Protein AF-S4Y739-F1 (afdb_monomer)

Solvent-accessible surface area (backbone atoms only — not comparable to full-atom values): 6371 Å² total; per-residue (Å²): 127,60,62,47,70,41,66,70,71,36,74,47,80,35,30,79,94,40,79,49,43,79,37,68,20,38,37,40,39,26,70,62,10,39,41,34,38,30,40,54,65,73,35,86,62,35,26,38,31,27,58,23,38,37,36,44,24,14,33,38,38,36,37,54,30,101,81,39,63,67,43,46,77,73,40,40,34,23,51,32,38,66,74,50,56,81,40,78,53,58,77,40,82,46,75,67,55,56,56,42,89,69,48,38,80,43,58,87,40,40,88,77,63,19,26,38,33,30,34,74,47,132

Organism: NCBI:txid1254432

Secondary structure (DSSP, 8-state):
---EEE-SS-EEEESSSSS-EEESS-EEE-TT-EEEEEE-S-BSS-SEEESS-EEE-SEEEEEE-TTPPPB-TT-EEE-EEESS-EEE--SEEEE---B-TTEEEE-TTTTTTSEEEEEE--

Mean predicted aligned error: 5.83 Å

Foldseek 3Di:
DDEAEQPDAEEAEFCAPDQADEALEEYAHDQQYEYEYEDQFFDPDARYEYAYEYEDHEEYHYHYHPNRDADEAFGK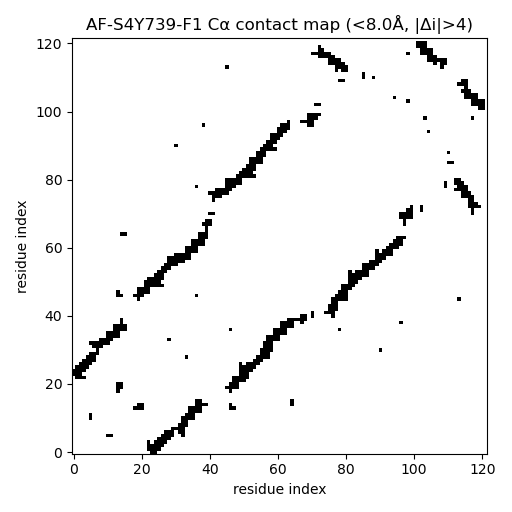HQHYHYPYYYHDDYPYYHHPGHHDPQWDWDCVCCRPGNMIGIHGDD

Structure (mmCIF, N/CA/C/O backbone):
data_AF-S4Y739-F1
#
_entry.id   AF-S4Y739-F1
#
loop_
_atom_site.group_PDB
_atom_site.id
_atom_site.type_symbol
_atom_site.label_atom_id
_atom_site.label_alt_id
_atom_site.label_comp_id
_atom_site.label_asym_id
_atom_site.label_entity_id
_atom_site.label_seq_id
_atom_site.pdbx_PDB_ins_code
_atom_site.Cartn_x
_atom_site.Cartn_y
_atom_site.Cartn_z
_atom_site.occupancy
_atom_site.B_iso_or_equiv
_atom_site.auth_seq_id
_atom_site.auth_comp_id
_atom_site.auth_asym_id
_atom_site.auth_atom_id
_atom_site.pdbx_PDB_model_num
ATOM 1 N N . MET A 1 1 ? 17.103 10.304 -15.844 1.00 45.75 1 MET A N 1
ATOM 2 C CA . MET A 1 1 ? 15.933 9.568 -15.336 1.00 45.75 1 MET A CA 1
ATOM 3 C C . MET A 1 1 ? 16.045 8.169 -15.886 1.00 45.75 1 MET A C 1
ATOM 5 O O . MET A 1 1 ? 16.420 8.043 -17.046 1.00 45.75 1 MET A O 1
ATOM 9 N N . GLY A 1 2 ? 15.926 7.165 -15.029 1.00 58.81 2 GLY A N 1
ATOM 10 C CA . GLY A 1 2 ? 16.204 5.780 -15.380 1.00 58.81 2 GLY A CA 1
ATOM 11 C C . GLY A 1 2 ? 15.240 4.870 -14.645 1.00 58.81 2 GLY A C 1
ATOM 12 O O . GLY A 1 2 ? 14.909 5.141 -13.492 1.00 58.81 2 GLY A O 1
ATOM 13 N N . ASP A 1 3 ? 14.796 3.843 -15.352 1.00 72.19 3 ASP A N 1
ATOM 14 C CA . ASP A 1 3 ? 13.860 2.834 -14.876 1.00 72.19 3 ASP A CA 1
ATOM 15 C C . ASP A 1 3 ? 14.427 2.113 -13.643 1.00 72.19 3 ASP A C 1
ATOM 17 O O . ASP A 1 3 ? 15.630 1.821 -13.576 1.00 72.19 3 ASP A O 1
ATOM 21 N N . LEU A 1 4 ? 13.562 1.786 -12.680 1.00 75.06 4 LEU A N 1
ATOM 22 C CA . LEU A 1 4 ? 13.921 0.920 -11.561 1.00 75.06 4 LEU A CA 1
ATOM 23 C C . LEU A 1 4 ? 13.593 -0.524 -11.937 1.00 75.06 4 LEU A C 1
ATOM 25 O O . LEU A 1 4 ? 12.436 -0.926 -12.049 1.00 75.06 4 LEU A O 1
ATOM 29 N N . VAL A 1 5 ? 14.635 -1.332 -12.110 1.00 73.25 5 VAL A N 1
ATOM 30 C CA . VAL A 1 5 ? 14.496 -2.765 -12.375 1.00 73.25 5 VAL A CA 1
ATOM 31 C C . VAL A 1 5 ? 15.020 -3.535 -11.169 1.00 73.25 5 VAL A C 1
ATOM 33 O O . VAL A 1 5 ? 16.229 -3.694 -11.007 1.00 73.25 5 VAL A O 1
ATOM 36 N N . ASN A 1 6 ? 14.110 -4.038 -10.332 1.00 69.88 6 ASN A N 1
ATOM 37 C CA . ASN A 1 6 ? 14.450 -4.971 -9.259 1.00 69.88 6 ASN A CA 1
ATOM 38 C C . ASN A 1 6 ? 14.379 -6.410 -9.801 1.00 69.88 6 ASN A C 1
ATOM 40 O O . ASN A 1 6 ? 13.389 -7.129 -9.620 1.00 69.88 6 ASN A O 1
ATOM 44 N N . ALA A 1 7 ? 15.412 -6.808 -10.551 1.00 48.97 7 ALA A N 1
ATOM 45 C CA . ALA A 1 7 ? 15.506 -8.125 -11.175 1.00 48.97 7 ALA A CA 1
ATOM 46 C C . ALA A 1 7 ? 16.500 -9.043 -10.438 1.00 48.97 7 ALA A C 1
ATOM 48 O O . ALA A 1 7 ? 17.678 -8.728 -10.324 1.00 48.97 7 ALA A O 1
ATOM 49 N N . GLN A 1 8 ? 15.999 -10.223 -10.045 1.00 45.75 8 GLN A N 1
ATOM 50 C CA . GLN A 1 8 ? 16.709 -11.393 -9.494 1.00 45.75 8 GLN A CA 1
ATOM 51 C C . GLN A 1 8 ? 17.276 -11.238 -8.069 1.00 45.75 8 GLN A C 1
ATOM 53 O O . GLN A 1 8 ? 18.400 -10.791 -7.877 1.00 45.75 8 GLN A O 1
ATOM 58 N N . ALA A 1 9 ? 16.504 -11.709 -7.076 1.00 51.16 9 ALA A N 1
ATOM 59 C CA . ALA A 1 9 ? 16.877 -11.818 -5.656 1.00 51.16 9 ALA A CA 1
ATOM 60 C C . ALA A 1 9 ? 17.274 -10.501 -4.955 1.00 51.16 9 ALA A C 1
ATOM 62 O O . ALA A 1 9 ? 17.834 -10.534 -3.862 1.00 51.16 9 ALA A O 1
ATOM 63 N N . GLY A 1 10 ? 16.981 -9.352 -5.569 1.00 57.97 10 GLY A N 1
ATOM 64 C CA . GLY A 1 10 ? 17.129 -8.044 -4.942 1.00 57.97 10 GLY A CA 1
ATOM 65 C C . GLY A 1 10 ? 15.995 -7.753 -3.958 1.00 57.97 10 GLY A C 1
ATOM 66 O O . GLY A 1 10 ? 14.825 -8.047 -4.227 1.00 57.97 10 GLY A O 1
ATOM 67 N N . GLU A 1 11 ? 16.357 -7.160 -2.823 1.00 69.69 11 GLU A N 1
ATOM 68 C CA . GLU A 1 11 ? 15.434 -6.536 -1.877 1.00 69.69 11 GLU A CA 1
ATOM 69 C C . GLU A 1 11 ? 15.421 -5.028 -2.159 1.00 69.69 11 GLU A C 1
ATOM 71 O O . GLU A 1 11 ? 16.473 -4.383 -2.146 1.00 69.69 11 GLU A O 1
ATOM 76 N N . LEU A 1 12 ? 14.244 -4.472 -2.458 1.00 77.12 12 LEU A N 1
ATOM 77 C CA . LEU A 1 12 ? 14.045 -3.024 -2.487 1.00 77.12 12 LEU A CA 1
ATOM 78 C C . LEU A 1 12 ? 13.473 -2.605 -1.134 1.00 77.12 12 LEU A C 1
ATOM 80 O O . LEU A 1 12 ? 12.329 -2.941 -0.846 1.00 77.12 12 LEU A O 1
ATOM 84 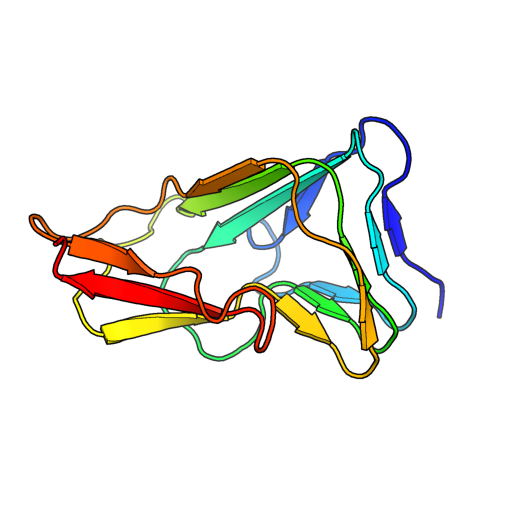N N . SER A 1 13 ? 14.250 -1.873 -0.335 1.00 76.19 13 SER A N 1
ATOM 85 C CA . SER A 1 13 ? 13.824 -1.396 0.986 1.00 76.19 13 SER A CA 1
ATOM 86 C C . SER A 1 13 ? 13.459 0.085 0.940 1.00 76.19 13 SER A C 1
ATOM 88 O O . SER A 1 13 ? 14.269 0.929 0.549 1.00 76.19 13 SER A O 1
ATOM 90 N N . VAL A 1 14 ? 12.230 0.401 1.337 1.00 77.38 14 VAL A N 1
ATOM 91 C CA . VAL A 1 14 ? 11.639 1.747 1.341 1.00 77.38 14 VAL A CA 1
ATOM 92 C C . VAL A 1 14 ? 11.183 2.082 2.761 1.00 77.38 14 VAL A C 1
ATOM 94 O O . VAL A 1 14 ? 10.709 1.201 3.466 1.00 77.38 14 VAL A O 1
ATOM 97 N N . GLY A 1 15 ? 11.305 3.338 3.199 1.00 65.25 15 GLY A N 1
ATOM 98 C CA . GLY A 1 15 ? 10.762 3.786 4.491 1.00 65.25 15 GLY A CA 1
ATOM 99 C C . GLY A 1 15 ? 11.711 3.702 5.696 1.00 65.25 15 GLY A C 1
ATOM 100 O O . GLY A 1 15 ? 11.388 4.251 6.744 1.00 65.25 15 GLY A O 1
ATOM 101 N N . GLU A 1 16 ? 12.888 3.072 5.571 1.00 61.88 16 GLU A N 1
ATOM 102 C CA . GLU A 1 16 ? 13.871 2.978 6.673 1.00 61.88 16 GLU A CA 1
ATOM 103 C C . GLU A 1 16 ? 14.739 4.246 6.810 1.00 61.88 16 GLU A C 1
ATOM 105 O O . GLU A 1 16 ? 14.832 4.827 7.888 1.00 61.88 16 GLU A O 1
ATOM 110 N N . ALA A 1 17 ? 15.373 4.704 5.722 1.00 50.97 17 ALA A N 1
ATOM 111 C CA . ALA A 1 17 ? 16.242 5.894 5.724 1.00 50.97 17 ALA A CA 1
ATOM 112 C C . ALA A 1 17 ? 15.560 7.155 5.164 1.00 50.97 17 ALA A C 1
ATOM 114 O O . ALA A 1 17 ? 15.955 8.277 5.487 1.00 50.97 17 ALA A O 1
ATOM 115 N N . TYR A 1 18 ? 14.540 6.969 4.322 1.00 55.09 18 TYR A N 1
ATOM 116 C CA . TYR A 1 18 ? 13.782 8.036 3.678 1.00 55.09 18 TYR A CA 1
ATOM 117 C C . TYR A 1 18 ? 12.288 7.738 3.797 1.00 55.09 18 TYR A C 1
ATOM 119 O O . TYR A 1 18 ? 11.890 6.602 3.536 1.00 55.09 18 TYR A O 1
ATOM 127 N N . PRO A 1 19 ? 11.458 8.738 4.144 1.00 62.94 19 PRO A N 1
ATOM 128 C CA . PRO A 1 19 ? 10.021 8.546 4.309 1.00 62.94 19 PRO A CA 1
ATOM 129 C C . PRO A 1 19 ? 9.312 8.218 2.991 1.00 62.94 19 PRO A C 1
ATOM 131 O O . PRO A 1 19 ? 8.200 7.719 3.027 1.00 62.94 19 PRO A O 1
ATOM 134 N N . SER A 1 20 ? 9.931 8.479 1.837 1.00 74.62 20 SER A N 1
ATOM 135 C CA . SER A 1 20 ? 9.433 8.040 0.536 1.00 74.62 20 SER A CA 1
ATOM 136 C C . SER A 1 20 ? 10.573 7.854 -0.468 1.00 74.62 20 SER A C 1
ATOM 138 O O . SER A 1 20 ? 11.636 8.473 -0.356 1.00 74.62 20 SER A O 1
ATOM 140 N N . THR A 1 21 ? 10.360 6.977 -1.446 1.00 82.56 21 THR A N 1
ATOM 141 C CA . THR A 1 21 ? 11.254 6.716 -2.579 1.00 82.56 21 THR A CA 1
ATOM 142 C C . THR A 1 21 ? 10.516 7.043 -3.870 1.00 82.56 21 THR A C 1
ATOM 144 O O . THR A 1 21 ? 9.456 6.486 -4.126 1.00 82.56 21 THR A O 1
ATOM 147 N N . GLY A 1 22 ? 11.074 7.948 -4.677 1.00 81.69 22 GLY A N 1
ATOM 148 C CA . GLY A 1 22 ? 10.524 8.315 -5.982 1.00 81.69 22 GLY A CA 1
ATOM 149 C C . GLY A 1 22 ? 11.301 7.669 -7.129 1.00 81.69 22 GLY A C 1
ATOM 150 O O . GLY A 1 22 ? 12.525 7.811 -7.202 1.00 81.69 22 GLY A O 1
ATOM 151 N N . VAL A 1 23 ? 10.599 7.005 -8.041 1.00 84.25 23 VAL A N 1
ATOM 152 C CA . VAL A 1 23 ? 11.136 6.446 -9.286 1.00 84.25 23 VAL A CA 1
ATOM 153 C C . VAL A 1 23 ? 10.635 7.298 -10.445 1.00 84.25 23 VAL A C 1
ATOM 155 O O . VAL A 1 23 ? 9.441 7.398 -10.671 1.00 84.25 23 VAL A O 1
ATOM 158 N N . ALA A 1 24 ? 11.543 7.924 -11.192 1.00 81.44 24 ALA A N 1
ATOM 159 C CA . ALA A 1 24 ? 11.193 8.825 -12.297 1.00 81.44 24 ALA A CA 1
ATOM 160 C C . ALA A 1 24 ? 10.984 8.092 -13.645 1.00 81.44 24 ALA A C 1
ATOM 162 O O . ALA A 1 24 ? 11.387 8.607 -14.688 1.00 81.44 24 ALA A O 1
ATOM 163 N N . GLY A 1 25 ? 10.485 6.857 -13.613 1.00 83.31 25 GLY A N 1
ATOM 164 C CA . GLY A 1 25 ? 10.312 5.971 -14.767 1.00 83.31 25 GLY A CA 1
ATOM 165 C C . GLY A 1 25 ? 9.643 4.661 -14.353 1.00 83.31 25 GLY A C 1
ATOM 166 O O . GLY A 1 25 ? 9.135 4.562 -13.238 1.00 83.31 25 GLY A O 1
ATOM 167 N N . ASP A 1 26 ? 9.676 3.647 -15.217 1.00 85.44 26 ASP A N 1
ATOM 168 C CA . ASP A 1 26 ? 9.006 2.370 -14.946 1.00 85.44 26 ASP A CA 1
ATOM 169 C C . ASP A 1 26 ? 9.617 1.640 -13.741 1.00 85.44 26 ASP A C 1
ATOM 171 O O . ASP A 1 26 ? 10.840 1.630 -13.547 1.00 85.44 26 ASP A O 1
ATOM 175 N N . CYS A 1 27 ? 8.772 0.943 -12.981 1.00 85.00 27 CYS A N 1
ATOM 176 C CA . CYS A 1 27 ? 9.189 0.023 -11.930 1.00 85.00 27 CYS A CA 1
ATOM 177 C C . CYS A 1 27 ? 8.850 -1.415 -12.329 1.00 85.00 27 CYS A C 1
ATOM 179 O O . CYS A 1 27 ? 7.683 -1.769 -12.502 1.00 85.00 27 CYS A O 1
ATOM 181 N N . ARG A 1 28 ? 9.865 -2.277 -12.454 1.00 88.56 28 ARG A N 1
ATOM 182 C CA . ARG A 1 28 ? 9.669 -3.712 -12.722 1.00 88.56 28 ARG A CA 1
ATOM 183 C C . ARG A 1 28 ? 10.223 -4.552 -11.581 1.00 88.56 28 ARG A C 1
ATOM 185 O O . ARG A 1 28 ? 11.441 -4.632 -11.402 1.00 88.56 28 ARG A O 1
ATOM 192 N N . GLN A 1 29 ? 9.331 -5.224 -10.862 1.00 84.75 29 GLN A N 1
ATOM 193 C CA . GLN A 1 29 ? 9.668 -6.187 -9.823 1.00 84.75 29 GLN A CA 1
ATOM 194 C C . GLN A 1 29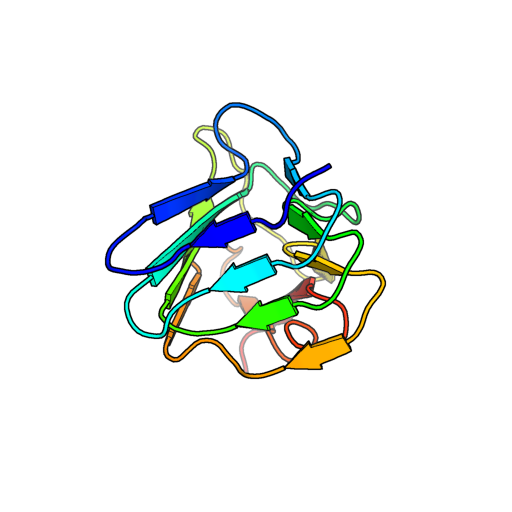 ? 9.587 -7.616 -10.361 1.00 84.75 29 GLN A C 1
ATOM 196 O O . GLN A 1 29 ? 8.557 -8.071 -10.860 1.00 84.75 29 GLN A O 1
ATOM 201 N N . GLY A 1 30 ? 10.701 -8.340 -10.275 1.00 84.44 30 GLY A N 1
ATOM 202 C CA . GLY A 1 30 ? 10.760 -9.727 -10.725 1.00 84.44 30 GLY A CA 1
ATOM 203 C C . GLY A 1 30 ? 9.983 -10.695 -9.816 1.00 84.44 30 GLY A C 1
ATOM 204 O O . GLY A 1 30 ? 9.802 -10.433 -8.630 1.00 84.44 30 GLY A O 1
ATOM 205 N N . PRO A 1 31 ? 9.616 -11.889 -10.317 1.00 81.06 31 PRO A N 1
ATOM 206 C CA . PRO A 1 31 ? 8.875 -12.903 -9.553 1.00 81.06 31 PRO A CA 1
ATOM 207 C C . PRO A 1 31 ? 9.648 -13.498 -8.362 1.00 81.06 31 PRO A C 1
ATOM 209 O O . PRO A 1 31 ? 9.071 -14.205 -7.547 1.00 81.06 31 PRO A O 1
ATOM 212 N N . SER A 1 32 ? 10.954 -13.245 -8.270 1.00 82.75 32 SER A N 1
ATOM 213 C CA . SER A 1 32 ? 11.822 -13.680 -7.164 1.00 82.75 32 SER A CA 1
ATOM 214 C C . SER A 1 32 ? 12.406 -12.498 -6.386 1.00 82.75 32 SER A C 1
ATOM 216 O O . SER A 1 32 ? 13.414 -12.662 -5.704 1.00 82.75 32 SER A O 1
ATOM 218 N N . ALA A 1 33 ? 11.853 -11.298 -6.565 1.00 86.94 33 ALA A N 1
ATOM 219 C CA . ALA A 1 33 ? 12.288 -10.092 -5.876 1.00 86.94 33 ALA A CA 1
ATOM 220 C C . ALA A 1 33 ? 11.381 -9.803 -4.672 1.00 86.94 33 ALA A C 1
ATOM 222 O O . ALA A 1 33 ? 10.185 -10.102 -4.710 1.00 86.94 33 ALA A O 1
ATOM 223 N N . ALA A 1 34 ? 11.942 -9.191 -3.634 1.00 88.19 34 ALA A N 1
ATOM 224 C CA . ALA A 1 34 ? 11.195 -8.746 -2.462 1.00 88.19 34 ALA A CA 1
ATOM 225 C C . ALA A 1 34 ? 11.120 -7.214 -2.440 1.00 88.19 34 ALA A C 1
ATOM 227 O O . ALA A 1 34 ? 12.114 -6.528 -2.701 1.00 88.19 34 ALA A O 1
ATOM 228 N N . LEU A 1 35 ? 9.933 -6.686 -2.154 1.00 89.25 35 LEU A N 1
ATOM 229 C CA . LEU A 1 35 ? 9.708 -5.273 -1.873 1.00 89.25 35 LEU A CA 1
ATOM 230 C C . LEU A 1 35 ? 9.419 -5.154 -0.388 1.00 89.25 35 LEU A C 1
ATOM 232 O O . LEU A 1 35 ? 8.380 -5.620 0.075 1.00 89.25 35 LEU A O 1
ATOM 236 N N . ARG A 1 36 ? 10.336 -4.528 0.339 1.00 90.56 36 ARG A N 1
ATOM 237 C CA . ARG A 1 36 ? 10.217 -4.299 1.767 1.00 90.56 36 ARG A CA 1
ATOM 238 C C . ARG A 1 36 ? 9.877 -2.839 2.031 1.00 90.56 36 ARG A C 1
ATOM 240 O O . ARG A 1 36 ? 10.609 -1.939 1.628 1.00 90.56 36 ARG A O 1
ATOM 247 N N . ILE A 1 37 ? 8.771 -2.596 2.720 1.00 89.81 37 ILE A N 1
ATOM 248 C CA . ILE A 1 37 ? 8.296 -1.253 3.050 1.00 89.81 37 ILE A CA 1
ATOM 249 C C . ILE A 1 37 ? 8.203 -1.123 4.568 1.00 89.81 37 ILE A C 1
ATOM 251 O O . ILE A 1 37 ? 7.385 -1.780 5.211 1.00 89.81 37 ILE A O 1
ATOM 255 N N . ALA A 1 38 ? 9.049 -0.270 5.138 1.00 89.69 38 ALA A N 1
ATOM 256 C CA . ALA A 1 38 ? 8.998 0.117 6.535 1.00 89.69 38 ALA A CA 1
ATOM 257 C C . ALA A 1 38 ? 8.007 1.271 6.733 1.00 89.69 38 ALA A C 1
ATOM 259 O O . ALA A 1 38 ? 8.110 2.314 6.088 1.00 89.69 38 ALA A O 1
ATOM 260 N N . VAL A 1 39 ? 7.045 1.092 7.635 1.00 88.06 39 VAL A N 1
ATOM 261 C CA . VAL A 1 39 ? 5.988 2.074 7.905 1.00 88.06 39 VAL A CA 1
ATOM 262 C C . VAL A 1 39 ? 6.092 2.551 9.346 1.00 88.06 39 VAL A C 1
ATOM 264 O O . VAL A 1 39 ? 6.004 1.754 10.278 1.00 88.06 39 VAL A O 1
ATOM 267 N N . ALA A 1 40 ? 6.255 3.859 9.539 1.00 84.62 40 ALA A N 1
ATOM 268 C CA . ALA A 1 40 ? 6.284 4.474 10.868 1.00 84.62 40 ALA A CA 1
ATOM 269 C C . ALA A 1 40 ? 4.887 4.848 11.397 1.00 84.62 40 ALA A C 1
ATOM 271 O O . ALA A 1 40 ? 4.686 4.941 12.605 1.00 84.62 40 ALA A O 1
ATOM 272 N N . GLY A 1 41 ? 3.912 5.065 10.512 1.00 84.75 41 GLY A N 1
ATOM 273 C CA . GLY A 1 41 ? 2.554 5.454 10.887 1.00 84.75 41 GLY A CA 1
ATOM 274 C C . GLY A 1 41 ? 1.630 5.620 9.679 1.00 84.75 41 GLY A C 1
ATOM 275 O O . GLY A 1 41 ? 2.067 5.410 8.545 1.00 84.75 41 GLY A O 1
ATOM 276 N N . PRO A 1 42 ? 0.353 5.974 9.908 1.00 86.38 42 PRO A N 1
ATOM 277 C CA . PRO A 1 42 ? -0.618 6.166 8.837 1.00 86.38 42 PRO A CA 1
ATOM 278 C C . PRO A 1 42 ? -0.250 7.375 7.980 1.00 86.38 42 PRO A C 1
ATOM 280 O O . PRO A 1 42 ? 0.295 8.371 8.467 1.00 86.38 42 PRO A O 1
ATOM 283 N N . GLY A 1 43 ? -0.568 7.299 6.692 1.00 85.94 43 GLY A N 1
ATOM 284 C CA . GLY A 1 43 ? -0.181 8.324 5.736 1.00 85.94 43 GLY A CA 1
ATOM 285 C C . GLY A 1 43 ? -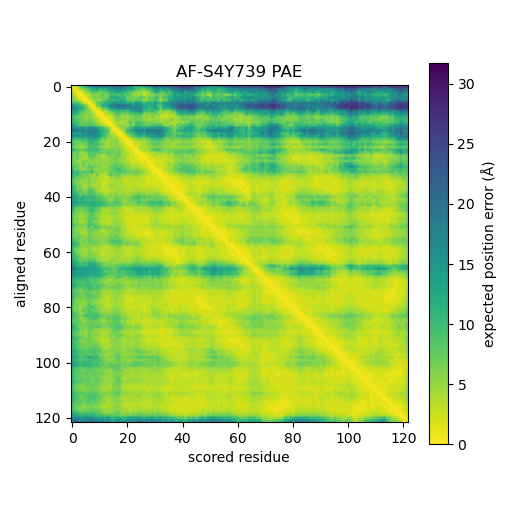0.838 8.118 4.382 1.00 85.94 43 GLY A C 1
ATOM 286 O O . GLY A 1 43 ? -0.896 7.004 3.875 1.00 85.94 43 GLY A O 1
ATOM 287 N N . ALA A 1 44 ? -1.307 9.220 3.797 1.00 82.50 44 ALA A N 1
ATOM 288 C CA . ALA A 1 44 ? -1.884 9.243 2.452 1.00 82.50 44 ALA A CA 1
ATOM 289 C C . ALA A 1 44 ? -0.828 9.432 1.348 1.00 82.50 44 ALA A C 1
ATOM 291 O O . ALA A 1 44 ? -1.148 9.348 0.169 1.00 82.50 44 ALA A O 1
ATOM 292 N N . ALA A 1 45 ? 0.417 9.747 1.717 1.00 86.19 45 ALA A N 1
ATOM 293 C CA . ALA A 1 45 ? 1.508 9.878 0.761 1.00 86.19 45 ALA A CA 1
ATOM 294 C C . ALA A 1 45 ? 2.133 8.498 0.507 1.00 86.19 45 ALA A C 1
ATOM 296 O O . ALA A 1 45 ? 2.476 7.830 1.487 1.00 86.19 45 ALA A O 1
ATOM 297 N N . PRO A 1 46 ? 2.299 8.082 -0.760 1.00 87.06 46 PRO A N 1
ATOM 298 C CA . PRO A 1 46 ? 2.876 6.789 -1.080 1.00 87.06 46 PRO A CA 1
ATOM 299 C C . PRO A 1 46 ? 4.336 6.720 -0.637 1.00 87.06 46 PRO A C 1
ATOM 301 O O . PRO A 1 46 ? 5.134 7.634 -0.869 1.00 87.06 46 PRO A O 1
ATOM 304 N N . LEU A 1 47 ? 4.685 5.606 0.000 1.00 89.31 47 LEU A N 1
ATOM 305 C CA . LEU A 1 47 ? 6.060 5.330 0.409 1.00 89.31 47 LEU A CA 1
ATOM 306 C C . LEU A 1 47 ? 6.945 5.054 -0.813 1.00 89.31 47 LEU A C 1
ATOM 308 O O . LEU A 1 47 ? 8.084 5.512 -0.857 1.00 89.31 47 LEU A O 1
ATOM 312 N N . LEU A 1 48 ? 6.424 4.364 -1.827 1.00 89.25 48 LEU A N 1
ATOM 313 C CA . LEU A 1 48 ? 7.066 4.204 -3.131 1.00 89.25 48 LEU A CA 1
ATOM 314 C C . LEU A 1 48 ? 6.205 4.866 -4.212 1.00 89.25 48 LEU A C 1
ATOM 316 O O . LEU A 1 48 ? 5.141 4.357 -4.546 1.00 89.25 48 LEU A O 1
ATOM 320 N N . GLU A 1 49 ? 6.678 5.979 -4.764 1.00 90.25 49 GLU A N 1
ATOM 321 C CA . GLU A 1 49 ? 6.026 6.713 -5.855 1.00 90.25 49 GLU A CA 1
ATOM 322 C C . GLU A 1 49 ? 6.740 6.405 -7.176 1.00 90.25 49 GLU A C 1
ATOM 324 O O . GLU A 1 49 ? 7.956 6.585 -7.284 1.00 90.25 49 GLU A O 1
ATOM 329 N N . VAL A 1 50 ? 6.002 5.957 -8.186 1.00 90.31 50 VAL A N 1
ATOM 330 C CA . VAL A 1 50 ? 6.528 5.595 -9.506 1.00 90.31 50 VAL A CA 1
ATOM 331 C C . VAL A 1 50 ? 5.898 6.485 -10.572 1.00 90.31 50 VAL A C 1
ATOM 333 O O . VAL A 1 50 ? 4.719 6.377 -10.889 1.00 90.31 50 VAL A O 1
ATOM 336 N N . ASP A 1 51 ? 6.694 7.352 -11.185 1.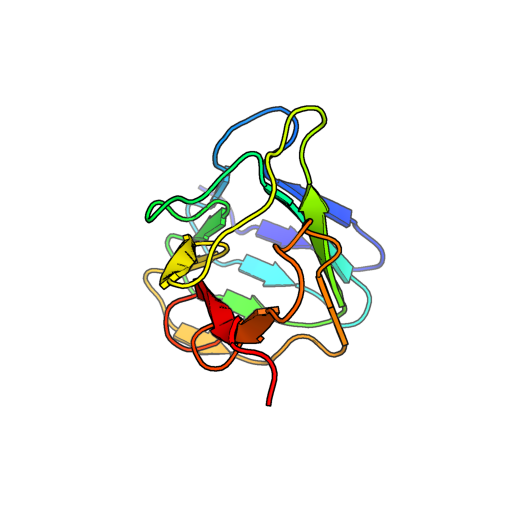00 90.62 51 ASP A N 1
ATOM 337 C CA . ASP A 1 51 ? 6.259 8.181 -12.310 1.00 90.62 51 ASP A CA 1
ATOM 338 C C . ASP A 1 51 ? 6.334 7.398 -13.636 1.00 90.62 51 ASP A C 1
ATOM 340 O O . ASP A 1 51 ? 7.095 7.737 -14.542 1.00 90.62 51 ASP A O 1
ATOM 344 N N . GLY A 1 52 ? 5.608 6.280 -13.710 1.00 89.88 52 GLY A N 1
ATOM 345 C CA . GLY A 1 52 ? 5.626 5.354 -14.841 1.00 89.88 52 GLY A CA 1
ATOM 346 C C . GLY A 1 52 ? 4.781 4.103 -14.609 1.00 89.88 52 GLY A C 1
ATOM 347 O O . GLY A 1 52 ? 3.983 4.040 -13.668 1.00 89.88 52 GLY A O 1
ATOM 348 N N . ASP A 1 53 ? 4.958 3.107 -15.479 1.00 91.12 53 ASP A N 1
ATOM 349 C CA . ASP A 1 53 ? 4.268 1.821 -15.359 1.00 91.12 53 ASP A CA 1
ATOM 350 C C . ASP A 1 53 ? 4.875 0.974 -14.231 1.00 91.12 53 ASP A C 1
ATOM 352 O O . ASP A 1 53 ? 6.093 0.953 -14.017 1.00 91.12 53 ASP A O 1
ATOM 356 N N . VAL A 1 54 ? 4.025 0.224 -13.527 1.00 91.38 54 VAL A N 1
ATOM 357 C CA . VAL A 1 54 ? 4.433 -0.678 -12.445 1.00 91.38 54 VAL A CA 1
ATOM 358 C C . VAL A 1 54 ? 4.111 -2.116 -12.827 1.00 91.38 54 VAL A C 1
ATOM 360 O O . VAL A 1 54 ? 2.960 -2.474 -13.070 1.00 91.38 54 VAL A O 1
ATOM 363 N N . SER A 1 55 ? 5.125 -2.976 -12.830 1.00 91.81 55 SER A N 1
ATOM 364 C CA . SER A 1 55 ? 4.958 -4.425 -12.945 1.00 91.81 55 SER A CA 1
ATOM 365 C C . SER A 1 55 ? 5.340 -5.102 -11.635 1.00 91.81 55 SER A C 1
ATOM 367 O O . SER A 1 55 ? 6.514 -5.101 -11.257 1.00 91.81 55 SER A O 1
ATOM 369 N N . LEU A 1 56 ? 4.353 -5.692 -10.960 1.00 91.44 56 LEU A N 1
ATOM 370 C CA . LEU A 1 56 ? 4.517 -6.357 -9.670 1.00 91.44 56 LEU A CA 1
ATOM 371 C C . LEU A 1 56 ? 4.735 -7.865 -9.819 1.00 91.44 56 LEU A C 1
ATOM 373 O O . LEU A 1 56 ? 4.137 -8.534 -10.665 1.00 91.44 56 LEU A O 1
ATOM 377 N N . GLY A 1 57 ? 5.568 -8.399 -8.931 1.00 89.75 57 GLY A N 1
ATOM 378 C CA . GLY A 1 57 ? 5.862 -9.818 -8.799 1.00 89.75 57 GLY A CA 1
ATOM 379 C C . GLY A 1 57 ? 6.588 -10.095 -7.484 1.00 89.75 57 GLY A C 1
ATOM 380 O O . GLY A 1 57 ? 6.969 -9.172 -6.769 1.00 89.75 57 GLY A O 1
ATOM 381 N N . GLY A 1 58 ? 6.778 -11.371 -7.155 1.00 89.94 58 GLY A N 1
ATOM 382 C CA . GLY A 1 58 ? 7.521 -11.763 -5.957 1.00 89.94 58 GLY A CA 1
ATOM 383 C C . GLY A 1 58 ? 6.767 -11.447 -4.667 1.00 89.94 58 GLY A C 1
ATOM 384 O O . GLY A 1 58 ? 5.565 -11.699 -4.595 1.00 89.94 58 GLY A O 1
ATOM 385 N N . VAL A 1 59 ? 7.464 -10.950 -3.649 1.00 92.12 59 VAL A N 1
ATOM 386 C CA . VAL A 1 59 ? 6.913 -10.788 -2.292 1.00 92.12 59 VAL A CA 1
ATOM 387 C C . VAL A 1 59 ? 6.836 -9.311 -1.908 1.00 92.12 59 VAL A C 1
ATOM 389 O O . VAL A 1 59 ? 7.775 -8.555 -2.167 1.00 92.12 59 VAL A O 1
ATOM 392 N N . LEU A 1 60 ? 5.728 -8.914 -1.281 1.00 93.00 60 LEU A N 1
ATOM 393 C CA . LEU A 1 60 ? 5.595 -7.650 -0.556 1.00 93.00 60 LEU A CA 1
ATOM 394 C C . LEU A 1 60 ? 5.718 -7.915 0.944 1.00 93.00 60 LEU A C 1
ATOM 396 O O . LEU A 1 60 ? 4.914 -8.655 1.509 1.00 93.00 60 LEU A O 1
ATOM 400 N N . GLU A 1 61 ? 6.678 -7.263 1.588 1.00 92.94 61 GLU A N 1
ATOM 401 C CA . GLU A 1 61 ? 6.880 -7.300 3.033 1.00 92.94 61 GLU A CA 1
ATOM 402 C C . GLU A 1 61 ? 6.675 -5.907 3.621 1.00 92.94 61 GLU A C 1
ATOM 404 O O . GLU A 1 61 ? 7.446 -4.984 3.367 1.00 92.94 61 GLU A O 1
ATOM 409 N N . VAL A 1 62 ? 5.637 -5.745 4.434 1.00 92.69 62 VAL A N 1
ATOM 410 C CA . VAL A 1 62 ? 5.347 -4.488 5.125 1.00 92.69 62 VAL A CA 1
ATOM 411 C C . VAL A 1 62 ? 5.704 -4.651 6.594 1.00 92.69 62 VAL A C 1
ATOM 413 O O . VAL A 1 62 ? 5.108 -5.467 7.301 1.00 92.69 62 VAL A O 1
ATOM 416 N N . VAL A 1 63 ? 6.680 -3.880 7.062 1.00 92.00 63 VAL A N 1
ATOM 417 C CA . VAL A 1 63 ? 7.237 -3.984 8.416 1.00 92.00 63 VAL A CA 1
ATOM 418 C C . VAL A 1 63 ? 7.108 -2.656 9.161 1.00 92.00 63 VAL A C 1
ATOM 420 O O . VAL A 1 63 ? 7.102 -1.600 8.532 1.00 92.00 63 VAL A O 1
ATOM 423 N N . PRO A 1 64 ? 6.987 -2.660 10.495 1.00 89.75 64 PRO A N 1
ATOM 424 C CA . PRO A 1 64 ? 7.002 -1.420 11.259 1.00 89.75 64 PRO A CA 1
ATOM 425 C C . PRO A 1 64 ? 8.405 -0.800 11.245 1.00 89.75 64 PRO A C 1
ATOM 427 O O . PRO A 1 64 ? 9.399 -1.519 11.345 1.00 89.75 64 PRO A O 1
ATOM 430 N N . ALA A 1 65 ? 8.488 0.529 11.161 1.00 84.56 65 ALA A N 1
ATOM 431 C CA . ALA A 1 65 ? 9.699 1.244 11.569 1.00 84.56 65 ALA A CA 1
ATOM 432 C C . ALA A 1 65 ? 9.8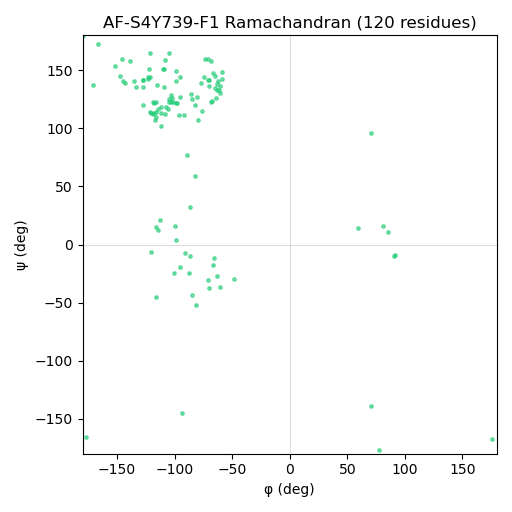64 1.147 13.102 1.00 84.56 65 ALA A C 1
ATOM 434 O O . ALA A 1 65 ? 8.876 0.931 13.803 1.00 84.56 65 ALA A O 1
ATOM 435 N N . ASP A 1 66 ? 11.082 1.320 13.631 1.00 76.88 66 ASP A N 1
ATOM 436 C CA . ASP A 1 66 ? 11.424 1.073 15.049 1.00 76.88 66 ASP A CA 1
ATOM 437 C C . ASP A 1 66 ? 10.465 1.693 16.093 1.00 76.88 66 ASP A C 1
ATOM 439 O O . ASP A 1 66 ? 10.300 1.123 17.169 1.00 76.88 66 ASP A O 1
ATOM 443 N N . ASP A 1 67 ? 9.810 2.819 15.785 1.00 73.50 67 ASP A N 1
ATOM 444 C CA . ASP A 1 67 ? 8.888 3.529 16.693 1.00 73.50 67 ASP A CA 1
ATOM 445 C C . ASP A 1 67 ? 7.416 3.499 16.217 1.00 73.50 67 ASP A C 1
ATOM 447 O O . ASP A 1 67 ? 6.609 4.354 16.582 1.00 73.50 67 ASP A O 1
ATOM 451 N N . ALA A 1 68 ? 7.039 2.542 15.361 1.00 77.75 68 ALA A N 1
ATOM 452 C CA . ALA A 1 68 ? 5.686 2.489 14.812 1.00 77.75 68 ALA A CA 1
ATOM 453 C C . ALA A 1 68 ? 4.638 2.141 15.884 1.00 77.75 68 ALA A C 1
ATOM 455 O O . ALA A 1 68 ? 4.681 1.085 16.523 1.00 77.75 68 ALA A O 1
ATOM 456 N N . ALA A 1 69 ? 3.651 3.021 16.047 1.00 81.88 69 ALA A N 1
ATOM 457 C CA . ALA A 1 69 ? 2.518 2.793 16.935 1.00 81.88 69 ALA A CA 1
ATOM 458 C C . ALA A 1 69 ? 1.528 1.763 16.356 1.00 81.88 69 ALA A C 1
ATOM 460 O O . ALA A 1 69 ? 1.479 1.529 15.149 1.00 81.88 69 ALA A O 1
ATOM 461 N N . SER A 1 70 ? 0.694 1.170 17.219 1.00 89.12 70 SER A N 1
ATOM 462 C CA . SER A 1 70 ? -0.395 0.292 16.780 1.00 89.12 70 SER A CA 1
ATOM 463 C C . SER A 1 70 ? -1.432 1.055 15.955 1.00 89.12 70 SER A C 1
ATOM 465 O O . SER A 1 70 ? -2.031 2.017 16.442 1.00 89.12 70 SER A O 1
ATOM 467 N N . PHE A 1 71 ? -1.712 0.561 14.754 1.00 91.06 71 PHE A N 1
ATOM 468 C CA . PHE A 1 71 ? -2.733 1.107 13.865 1.00 91.06 71 PHE A CA 1
ATOM 469 C C . PHE A 1 71 ? -4.145 0.824 14.394 1.00 91.06 71 PHE A C 1
ATOM 471 O O . PHE A 1 71 ? -4.422 -0.244 14.957 1.00 91.06 71 PHE A O 1
ATOM 478 N N . GLN A 1 72 ? -5.028 1.804 14.236 1.00 93.50 72 GLN A N 1
ATOM 479 C CA . GLN A 1 72 ? -6.420 1.801 14.674 1.00 93.50 72 GLN A CA 1
ATOM 480 C C . GLN A 1 72 ? -7.367 1.591 13.488 1.00 93.50 72 GLN A C 1
ATOM 482 O O . GLN A 1 72 ? -6.991 1.737 12.330 1.00 93.50 72 GLN A O 1
ATOM 487 N N . ALA A 1 73 ? -8.628 1.258 13.767 1.00 93.25 73 ALA A N 1
ATOM 488 C CA . ALA A 1 73 ? 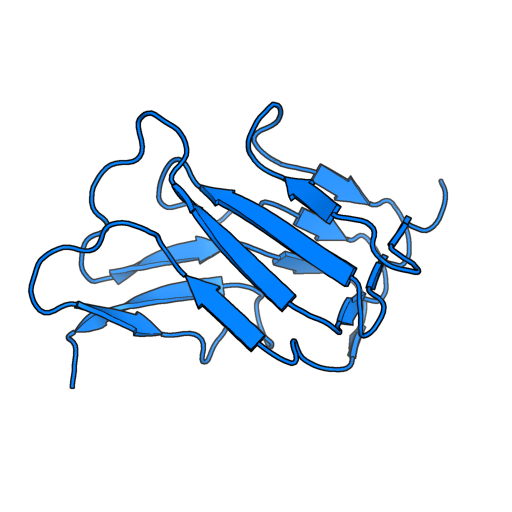-9.624 1.068 12.717 1.00 93.25 73 ALA A CA 1
ATOM 489 C C . ALA A 1 73 ? -9.817 2.354 11.898 1.00 93.25 73 ALA A C 1
ATOM 491 O O . ALA A 1 73 ? -10.058 3.423 12.461 1.00 93.25 73 ALA A O 1
ATOM 492 N N . GLY A 1 74 ? -9.764 2.228 10.575 1.00 92.12 74 GLY A N 1
ATOM 493 C CA . GLY A 1 74 ? -9.846 3.336 9.626 1.00 92.12 74 GLY A CA 1
ATOM 494 C C . GLY A 1 74 ? -8.495 3.948 9.256 1.00 92.12 74 GLY A C 1
ATOM 495 O O . GLY A 1 74 ? -8.446 4.721 8.298 1.00 92.12 74 GLY A O 1
ATOM 496 N N . ASP A 1 75 ? -7.404 3.594 9.945 1.00 93.75 75 ASP A N 1
ATOM 497 C CA . ASP A 1 75 ? -6.072 4.028 9.526 1.00 93.75 75 ASP A CA 1
ATOM 498 C C . ASP A 1 75 ? -5.738 3.449 8.154 1.00 93.75 75 ASP A C 1
ATOM 500 O O . ASP A 1 75 ? -5.924 2.259 7.896 1.00 93.75 75 ASP A O 1
ATOM 504 N N . THR A 1 76 ? -5.234 4.310 7.275 1.00 92.50 76 THR A N 1
ATOM 505 C CA . THR A 1 76 ? -4.852 3.958 5.907 1.00 92.50 76 THR A CA 1
ATOM 506 C C . THR A 1 76 ? -3.389 4.305 5.679 1.00 92.50 76 THR A C 1
ATOM 508 O O . THR A 1 76 ? -2.880 5.307 6.196 1.00 92.50 76 THR A O 1
ATOM 511 N N . ILE A 1 77 ? -2.708 3.449 4.924 1.00 92.62 77 ILE A N 1
ATOM 512 C CA . ILE A 1 77 ? -1.311 3.616 4.540 1.00 92.62 77 ILE A CA 1
ATOM 513 C C . ILE A 1 77 ? -1.227 3.483 3.025 1.00 92.62 77 ILE A C 1
ATOM 515 O O . ILE A 1 77 ? -1.538 2.422 2.480 1.00 92.62 77 ILE A O 1
ATOM 519 N N . ALA A 1 78 ? -0.749 4.531 2.366 1.00 93.06 78 ALA A N 1
ATOM 520 C CA . ALA A 1 78 ? -0.342 4.476 0.973 1.00 93.06 78 ALA A CA 1
ATOM 521 C C . ALA A 1 78 ? 1.058 3.851 0.875 1.00 93.06 78 ALA A C 1
ATOM 523 O O . ALA A 1 78 ? 2.066 4.450 1.254 1.00 93.06 78 ALA A O 1
ATOM 524 N N . LEU A 1 79 ? 1.126 2.612 0.391 1.00 91.88 79 LEU A N 1
ATOM 525 C CA . LEU A 1 79 ? 2.388 1.901 0.186 1.00 91.88 79 LEU A CA 1
ATOM 526 C C . LEU A 1 79 ? 2.997 2.257 -1.171 1.00 91.88 79 LEU A C 1
ATOM 528 O O . LEU A 1 79 ? 4.199 2.496 -1.273 1.00 91.88 79 LEU A O 1
ATOM 532 N N . LEU A 1 80 ? 2.151 2.289 -2.198 1.00 92.31 80 LEU A N 1
ATOM 533 C CA . LEU A 1 80 ? 2.524 2.424 -3.599 1.00 92.31 80 LEU A CA 1
ATOM 534 C C . LEU A 1 80 ? 1.737 3.578 -4.224 1.00 92.31 80 LEU A C 1
ATOM 536 O O . LEU A 1 80 ? 0.556 3.744 -3.942 1.00 92.31 80 LEU A O 1
ATOM 540 N N . GLY A 1 81 ? 2.380 4.344 -5.093 1.00 92.56 81 GLY A N 1
ATOM 541 C CA . GLY A 1 81 ? 1.752 5.336 -5.958 1.00 92.56 81 GLY A CA 1
ATOM 542 C C . GLY A 1 81 ? 2.331 5.201 -7.357 1.00 92.56 81 GLY A C 1
ATOM 543 O O . GLY A 1 81 ? 3.517 4.895 -7.507 1.00 92.56 81 GLY A O 1
ATOM 544 N N . TRP A 1 82 ? 1.493 5.337 -8.382 1.00 93.06 82 TRP A N 1
ATOM 545 C CA . TRP A 1 82 ? 1.942 5.269 -9.767 1.00 93.06 82 TRP A CA 1
ATOM 546 C C . TRP A 1 82 ? 1.123 6.167 -10.688 1.00 93.06 82 TRP A C 1
ATOM 548 O O . TRP A 1 82 ? -0.085 6.326 -10.504 1.00 93.06 82 TRP A O 1
ATOM 558 N N . SER A 1 83 ? 1.779 6.749 -11.694 1.00 92.12 83 SER A N 1
ATOM 559 C CA . SER A 1 83 ? 1.117 7.577 -12.714 1.00 92.12 83 SER A CA 1
ATOM 560 C C . SER A 1 83 ? 0.742 6.807 -13.990 1.00 92.12 83 SER A C 1
ATOM 562 O O . SER A 1 83 ? -0.124 7.271 -14.737 1.00 92.12 83 SER A O 1
ATOM 564 N N . GLY A 1 84 ? 1.361 5.643 -14.232 1.00 89.50 84 GLY A N 1
ATOM 565 C CA . GLY A 1 84 ? 1.099 4.760 -15.375 1.00 89.50 84 GLY A CA 1
ATOM 566 C C . GLY A 1 84 ? 0.081 3.649 -15.094 1.00 89.50 84 GLY A C 1
ATOM 567 O O . GLY A 1 84 ? -0.887 3.833 -14.354 1.00 89.50 84 GLY A O 1
ATOM 568 N N . GLU A 1 85 ? 0.285 2.478 -15.696 1.00 91.69 85 GLU A N 1
ATOM 569 C CA . GLU A 1 85 ? -0.540 1.285 -15.491 1.00 91.69 85 GLU A CA 1
ATOM 570 C C . GLU A 1 85 ? 0.110 0.314 -14.490 1.00 91.69 85 GLU A C 1
ATOM 572 O O . GLU A 1 85 ? 1.322 0.092 -14.504 1.00 91.69 85 GLU A O 1
ATOM 577 N N . LEU A 1 86 ? -0.708 -0.297 -13.625 1.00 92.69 86 LEU A N 1
ATOM 578 C CA . LEU A 1 86 ? -0.276 -1.385 -12.749 1.00 92.69 86 LEU A CA 1
ATOM 579 C C . LEU A 1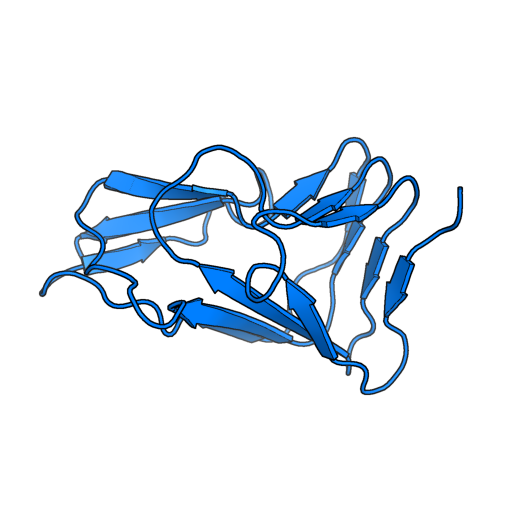 86 ? -0.592 -2.729 -13.401 1.00 92.69 86 LEU A C 1
ATOM 581 O O . LEU A 1 86 ? -1.732 -3.023 -13.761 1.00 92.69 86 LEU A O 1
ATOM 585 N N . THR A 1 87 ? 0.428 -3.574 -13.505 1.00 92.88 87 THR A N 1
ATOM 586 C CA . THR A 1 87 ? 0.347 -4.913 -14.087 1.00 92.88 87 THR A CA 1
ATOM 587 C C . THR A 1 87 ? 0.911 -5.960 -13.131 1.00 92.88 87 THR A C 1
ATOM 589 O O . THR A 1 87 ? 1.920 -5.747 -12.463 1.00 92.88 87 THR A O 1
ATOM 592 N N . GLY A 1 88 ? 0.271 -7.130 -13.084 1.00 90.06 88 GLY A N 1
ATOM 593 C CA . GLY A 1 88 ? 0.660 -8.209 -12.173 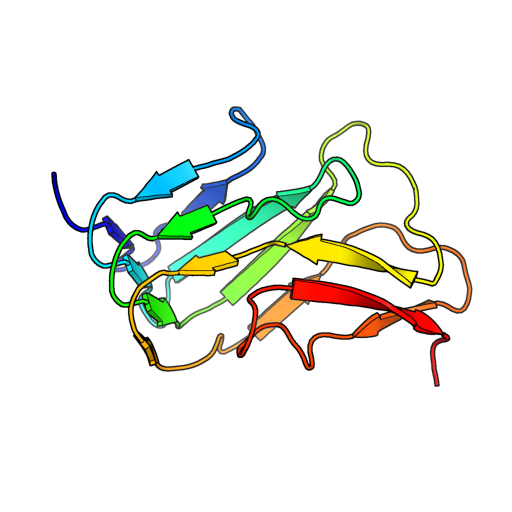1.00 90.06 88 GLY A CA 1
ATOM 594 C C . GLY A 1 88 ? 0.201 -7.989 -10.730 1.00 90.06 88 GLY A C 1
ATOM 595 O O . GLY A 1 88 ? -0.511 -7.041 -10.413 1.00 90.06 88 GLY A O 1
ATOM 596 N N . THR A 1 89 ? 0.587 -8.914 -9.856 1.00 92.12 89 THR A N 1
ATOM 597 C CA . THR A 1 89 ? 0.316 -8.878 -8.414 1.00 92.12 89 THR A CA 1
ATOM 598 C C . THR A 1 89 ? 1.500 -9.485 -7.678 1.00 92.12 89 THR A C 1
ATOM 600 O O . THR A 1 89 ? 2.251 -10.285 -8.245 1.00 92.12 89 THR A O 1
ATOM 603 N N . PHE A 1 90 ? 1.643 -9.169 -6.393 1.00 91.62 90 PHE A N 1
ATOM 604 C CA . PHE A 1 90 ? 2.562 -9.924 -5.551 1.00 91.62 90 PHE A CA 1
ATOM 605 C C . PHE A 1 90 ? 2.099 -11.382 -5.473 1.00 91.62 90 PHE A C 1
ATOM 607 O O . PHE A 1 90 ? 0.902 -11.670 -5.410 1.00 91.62 90 PHE A O 1
ATOM 614 N N . ALA A 1 91 ? 3.054 -12.304 -5.508 1.00 91.31 91 ALA A N 1
ATOM 615 C CA . ALA A 1 91 ? 2.807 -13.717 -5.263 1.00 91.31 91 ALA A CA 1
ATOM 616 C C . ALA A 1 91 ? 2.489 -13.970 -3.781 1.00 91.31 91 ALA A C 1
ATOM 618 O O . ALA A 1 91 ? 1.716 -14.872 -3.467 1.00 91.31 91 ALA A O 1
ATOM 619 N N . GLU A 1 92 ? 3.059 -13.159 -2.887 1.00 92.00 92 GLU A N 1
ATOM 620 C CA . GLU A 1 92 ? 2.807 -13.199 -1.449 1.00 92.00 92 GLU A CA 1
ATOM 621 C C . GLU A 1 92 ? 2.812 -11.780 -0.866 1.00 92.00 92 GLU A C 1
ATOM 623 O O . GLU A 1 92 ? 3.640 -10.947 -1.239 1.00 92.00 92 GLU A O 1
ATOM 628 N N . VAL A 1 93 ? 1.876 -11.509 0.047 1.00 92.81 93 VAL A N 1
ATOM 629 C CA . VAL A 1 93 ? 1.774 -10.244 0.783 1.00 92.81 93 VAL A CA 1
ATOM 630 C C . VAL A 1 93 ? 1.857 -10.557 2.271 1.00 92.81 93 VAL A C 1
ATOM 632 O O . VAL A 1 93 ? 0.966 -11.200 2.827 1.00 92.81 93 VAL A O 1
ATOM 635 N N . SER A 1 94 ? 2.926 -10.097 2.909 1.00 93.50 94 SER A N 1
ATOM 636 C CA . SER A 1 94 ? 3.183 -10.257 4.336 1.00 93.50 94 SER A CA 1
ATOM 637 C C . SER A 1 94 ? 3.149 -8.888 5.009 1.00 93.50 94 SER A C 1
ATOM 639 O O . SER A 1 94 ? 3.956 -8.015 4.697 1.00 93.50 94 SER A O 1
ATOM 641 N N . ILE A 1 95 ? 2.197 -8.679 5.921 1.00 92.94 95 ILE A N 1
ATOM 642 C CA . ILE A 1 95 ? 2.041 -7.416 6.653 1.00 92.94 95 ILE A CA 1
ATOM 643 C C . ILE A 1 95 ? 2.258 -7.689 8.139 1.00 92.94 95 ILE A C 1
ATOM 645 O O . ILE A 1 95 ? 1.408 -8.278 8.805 1.00 92.94 95 ILE A O 1
ATOM 649 N N . ALA A 1 96 ? 3.398 -7.242 8.658 1.00 91.69 96 ALA A N 1
ATOM 650 C CA . ALA A 1 96 ? 3.814 -7.401 10.051 1.00 91.69 96 ALA A CA 1
ATOM 651 C C . ALA A 1 96 ? 3.563 -6.138 10.900 1.00 91.69 96 ALA A C 1
ATOM 653 O O . ALA A 1 96 ? 4.129 -5.991 11.984 1.00 91.69 96 ALA A O 1
ATOM 654 N N . LEU A 1 97 ? 2.737 -5.206 10.413 1.00 90.50 97 LEU A N 1
ATOM 655 C CA . LEU A 1 97 ? 2.421 -3.972 11.129 1.00 90.50 97 LEU A CA 1
ATOM 656 C C . LEU A 1 97 ? 1.547 -4.234 12.365 1.00 90.50 97 LEU A C 1
ATOM 658 O O . LEU A 1 97 ? 0.567 -4.982 12.270 1.00 90.50 97 LEU A O 1
ATOM 662 N N . PRO A 1 98 ? 1.847 -3.591 13.509 1.00 91.06 98 PRO A N 1
ATOM 663 C CA . PRO A 1 98 ? 1.083 -3.770 14.733 1.00 91.06 98 PRO A CA 1
ATOM 664 C C . PRO A 1 98 ? -0.326 -3.190 14.581 1.00 91.06 98 PRO A C 1
ATOM 666 O O . PRO A 1 98 ? -0.497 -2.006 14.320 1.00 91.06 98 PRO A O 1
ATOM 669 N N . LEU A 1 99 ? -1.347 -4.007 14.811 1.00 91.69 99 LEU A N 1
ATOM 670 C CA . LEU A 1 99 ? -2.748 -3.589 14.804 1.00 91.69 99 LEU A CA 1
ATOM 671 C C . LEU A 1 99 ? -3.324 -3.595 16.219 1.00 91.69 99 LEU A C 1
ATOM 673 O O . LEU A 1 99 ? -2.923 -4.403 17.063 1.00 91.69 99 LEU A O 1
ATOM 677 N N . ALA A 1 100 ? -4.301 -2.727 16.476 1.00 91.38 100 ALA A N 1
ATOM 678 C CA . ALA A 1 100 ? -5.142 -2.865 17.658 1.00 91.38 100 ALA A CA 1
ATOM 679 C C . ALA A 1 100 ? -5.873 -4.229 17.645 1.00 91.38 100 ALA A C 1
ATOM 681 O O . ALA A 1 100 ? -6.184 -4.766 16.576 1.00 91.38 100 ALA A O 1
ATOM 682 N N . PRO A 1 101 ? -6.156 -4.821 18.818 1.00 91.00 101 PRO A N 1
ATOM 683 C CA . PRO A 1 101 ? -6.805 -6.126 18.897 1.00 91.00 101 PRO A CA 1
ATOM 684 C C . PRO A 1 101 ? -8.188 -6.110 18.234 1.00 91.00 101 PRO A C 1
ATOM 686 O O . PRO A 1 101 ? -8.984 -5.200 18.457 1.00 91.00 101 PRO A O 1
ATOM 689 N N . GLY A 1 102 ? -8.483 -7.153 17.453 1.00 91.88 102 GLY A N 1
ATOM 690 C CA . GLY A 1 102 ? -9.741 -7.275 16.708 1.00 91.88 102 GLY A CA 1
ATOM 691 C C . GLY A 1 102 ? -9.740 -6.582 15.343 1.00 91.88 102 GLY A C 1
ATOM 692 O O . GLY A 1 102 ? -10.802 -6.470 14.736 1.00 91.88 102 GLY A O 1
ATOM 693 N N . LEU A 1 103 ? -8.580 -6.127 14.857 1.00 94.69 103 LEU A N 1
ATOM 694 C CA . LEU A 1 103 ? -8.419 -5.563 13.517 1.00 94.69 103 LEU A CA 1
ATOM 695 C C . LEU A 1 103 ? -7.647 -6.500 12.583 1.00 94.69 103 LEU A C 1
ATOM 697 O O . LEU A 1 103 ? -6.892 -7.367 13.027 1.00 94.69 103 LEU A O 1
ATOM 701 N N . ALA A 1 104 ? -7.825 -6.283 11.284 1.00 93.62 104 ALA A N 1
ATOM 702 C CA . ALA A 1 104 ? -7.093 -6.915 10.197 1.00 93.62 104 ALA A CA 1
ATOM 703 C C . ALA A 1 104 ? -6.764 -5.874 9.113 1.00 93.62 104 ALA A C 1
ATOM 705 O O . ALA A 1 104 ? -7.431 -4.845 9.006 1.00 93.62 104 ALA A O 1
ATOM 706 N N . TRP A 1 105 ? -5.743 -6.147 8.302 1.00 93.81 105 TRP A N 1
ATOM 707 C CA . TRP A 1 105 ? -5.424 -5.323 7.137 1.00 93.81 105 TRP A CA 1
ATOM 708 C C . TRP A 1 105 ? -6.311 -5.705 5.952 1.00 93.81 105 TRP A C 1
ATOM 710 O O . TRP A 1 105 ? -6.269 -6.842 5.482 1.00 93.81 105 TRP A O 1
ATOM 720 N N . ASP A 1 106 ? -7.084 -4.745 5.452 1.00 94.75 106 ASP A N 1
ATOM 721 C CA . ASP A 1 106 ? -7.705 -4.819 4.137 1.00 94.75 106 ASP A CA 1
ATOM 722 C C . ASP A 1 106 ? -6.676 -4.434 3.069 1.00 94.75 106 ASP A C 1
ATOM 724 O O . ASP A 1 106 ? -6.032 -3.386 3.145 1.00 94.75 106 ASP A O 1
ATOM 728 N N . THR A 1 107 ? -6.518 -5.313 2.082 1.00 94.19 107 THR A N 1
ATOM 729 C CA . THR A 1 107 ? -5.621 -5.135 0.929 1.00 94.19 107 THR A CA 1
ATOM 730 C C . THR A 1 107 ? -6.405 -5.015 -0.376 1.00 94.19 107 THR A C 1
ATOM 732 O O . THR A 1 107 ? -5.826 -5.074 -1.460 1.00 94.19 107 THR A O 1
ATOM 735 N N . SER A 1 108 ? -7.727 -4.826 -0.298 1.00 93.19 108 SER A N 1
ATOM 736 C CA . SER A 1 108 ? -8.604 -4.759 -1.471 1.00 93.19 108 SER A CA 1
ATOM 737 C C . SER A 1 108 ? -8.260 -3.566 -2.371 1.00 93.19 108 SER A C 1
ATOM 739 O O . SER A 1 108 ? -8.478 -3.624 -3.581 1.00 93.19 108 SER A O 1
ATOM 741 N N . ALA A 1 109 ? -7.690 -2.507 -1.787 1.00 93.56 109 ALA A N 1
ATOM 742 C CA . ALA A 1 109 ? -7.235 -1.304 -2.480 1.00 93.56 109 ALA A CA 1
ATOM 743 C C . ALA A 1 109 ? -5.760 -1.355 -2.943 1.00 93.56 109 ALA A C 1
ATOM 745 O O . ALA A 1 109 ? -5.316 -0.495 -3.704 1.00 93.56 109 ALA A O 1
ATOM 746 N N . LEU A 1 110 ? -4.993 -2.383 -2.559 1.00 93.56 110 LEU A N 1
ATOM 747 C CA . LEU A 1 110 ? -3.544 -2.436 -2.795 1.00 93.56 110 LEU A CA 1
ATOM 748 C C . LEU A 1 110 ? -3.178 -2.394 -4.286 1.00 93.56 110 LEU A C 1
ATOM 750 O O . LEU A 1 110 ? -2.194 -1.775 -4.667 1.00 93.56 110 LEU A O 1
ATOM 754 N N . TYR A 1 111 ? -3.977 -3.033 -5.139 1.00 93.06 111 TYR A N 1
ATOM 755 C CA . TYR A 1 111 ? -3.716 -3.118 -6.582 1.00 93.06 111 TYR A CA 1
ATOM 756 C C . TYR A 1 111 ? -4.502 -2.092 -7.409 1.00 93.06 111 TYR A C 1
ATOM 758 O O . TYR A 1 111 ? -4.445 -2.124 -8.636 1.00 93.06 111 TYR A O 1
ATOM 766 N N . THR A 1 112 ? -5.257 -1.204 -6.757 1.00 91.62 112 THR A N 1
ATOM 767 C CA . THR A 1 112 ? -6.039 -0.149 -7.421 1.00 91.62 112 THR A CA 1
ATOM 768 C C . THR A 1 112 ? -5.552 1.242 -7.044 1.00 91.62 112 THR A C 1
ATOM 770 O O . THR A 1 112 ? -5.384 2.071 -7.933 1.00 91.62 112 THR A O 1
ATOM 773 N N . THR A 1 113 ? -5.305 1.491 -5.757 1.00 90.88 113 THR A N 1
ATOM 774 C CA . THR A 1 113 ? -4.792 2.770 -5.240 1.00 90.88 113 THR A CA 1
ATOM 775 C C . THR A 1 113 ? -3.460 2.638 -4.510 1.00 90.88 113 THR A C 1
ATOM 777 O O . THR A 1 113 ? -2.869 3.654 -4.165 1.00 90.88 113 THR A O 1
ATOM 780 N N . GLY A 1 114 ? -2.961 1.415 -4.290 1.00 92.12 114 GLY A N 1
ATOM 781 C CA . GLY A 1 114 ? -1.679 1.200 -3.614 1.00 92.12 114 GLY A CA 1
ATOM 782 C C . GLY A 1 114 ? -1.764 1.284 -2.094 1.00 92.12 114 GLY A C 1
ATOM 783 O O . GLY A 1 114 ? -0.740 1.416 -1.421 1.00 92.12 114 GLY A O 1
ATOM 784 N N . GLU A 1 115 ? -2.978 1.209 -1.551 1.00 94.44 115 GLU A N 1
ATOM 785 C CA . GLU A 1 115 ? -3.262 1.447 -0.142 1.00 94.44 115 GLU A CA 1
ATOM 786 C C . GLU A 1 115 ? -3.652 0.168 0.602 1.00 94.44 115 GLU A C 1
ATOM 788 O O . GLU A 1 115 ? -4.242 -0.761 0.043 1.00 94.44 115 GLU A O 1
ATOM 793 N N . ILE A 1 116 ? -3.349 0.152 1.900 1.00 94.62 116 ILE A N 1
ATOM 794 C CA . ILE A 1 116 ? -3.892 -0.811 2.859 1.00 94.62 116 ILE A CA 1
ATOM 795 C C . ILE A 1 116 ? -4.617 -0.067 3.975 1.00 94.62 116 ILE A C 1
ATOM 797 O O . ILE A 1 116 ? -4.179 1.003 4.407 1.00 94.62 116 ILE A O 1
ATOM 801 N N . THR A 1 117 ? -5.708 -0.646 4.469 1.00 94.50 117 THR A N 1
ATOM 802 C CA . THR A 1 117 ? -6.535 -0.024 5.511 1.00 94.50 117 THR A CA 1
ATOM 803 C C . THR A 1 117 ? -6.744 -0.982 6.670 1.00 94.50 117 THR A C 1
ATOM 805 O O . THR A 1 117 ? -7.053 -2.156 6.482 1.00 94.50 117 THR A O 1
ATOM 808 N N . ALA A 1 118 ? -6.602 -0.488 7.893 1.00 94.19 118 ALA A N 1
ATOM 809 C CA . ALA A 1 118 ? -6.924 -1.243 9.090 1.00 94.19 118 ALA A CA 1
ATOM 810 C C . ALA A 1 118 ? -8.448 -1.288 9.266 1.00 94.19 118 ALA A C 1
ATOM 812 O O . ALA A 1 118 ? -9.098 -0.266 9.497 1.00 94.19 118 ALA A O 1
ATOM 813 N N . VAL A 1 119 ? -9.036 -2.475 9.170 1.00 94.56 119 VAL A N 1
ATOM 814 C CA . VAL A 1 119 ? -10.481 -2.702 9.308 1.00 94.56 119 VAL A CA 1
ATOM 815 C C . VAL A 1 119 ? -10.764 -3.673 10.448 1.00 94.56 119 VAL A C 1
ATOM 817 O O . VAL A 1 119 ? -9.864 -4.347 10.942 1.00 94.56 119 VAL A O 1
ATOM 820 N N . ALA A 1 120 ? -12.017 -3.751 10.899 1.00 93.00 120 ALA A N 1
ATOM 821 C CA . ALA A 1 120 ? -12.412 -4.772 11.864 1.00 93.00 120 ALA A CA 1
ATOM 822 C C . ALA A 1 120 ? -12.195 -6.170 11.265 1.00 93.00 120 ALA A C 1
ATOM 824 O O . ALA A 1 120 ? -12.585 -6.421 10.123 1.00 93.00 120 ALA A O 1
ATOM 825 N N . ALA A 1 121 ? -11.571 -7.063 12.033 1.00 86.88 121 ALA A N 1
ATOM 826 C CA . ALA A 1 121 ? -11.423 -8.451 11.629 1.00 86.88 121 ALA A CA 1
ATOM 827 C C . ALA A 1 121 ? -12.818 -9.103 11.496 1.00 86.88 121 ALA A C 1
ATOM 829 O O . ALA A 1 121 ? -13.687 -8.820 12.330 1.00 86.88 121 ALA A O 1
ATOM 830 N N . PRO A 1 122 ? -13.047 -9.923 10.454 1.00 72.44 122 PRO A N 1
ATOM 831 C CA . PRO A 1 122 ? -14.324 -10.602 10.233 1.00 72.44 122 PRO A CA 1
ATOM 832 C C . PRO A 1 122 ? -14.657 -11.650 11.304 1.00 72.44 122 PRO A C 1
ATOM 834 O O . PRO A 1 122 ? -13.724 -12.192 11.942 1.00 72.44 122 PRO A O 1
#

pLDDT: mean 85.3, std 11.4, range [45.75, 94.75]

Sequence (122 aa):
MGDLVNAQAGELSVGEAYPSTGVAGDCRQGPSAALRIAVAGPGAAPLLEVDGDVSLGGVLEVVPADDAASFQAGDTIALLGWSGELTGTFAEVSIALPLAPGLAWDTSALYTTGEITAVAAP

Radius of gyration: 13.77 Å; Cα contacts (8 Å, |Δi|>4): 335; chains: 1; bounding box: 32×24×34 Å

Nearest PDB structures (foldseek):
  2iou-assembly1_H  TM=3.283E-01  e=2.279E+00  Bordetella bronchiseptica RB50
  8x1o-assembly1_A  TM=3.099E-01  e=9.223E+00  Flavobacterium frigoris PS1
  6qvi-assembly3_C  TM=2.174E-01  e=8.209E+00  Thermus thermophilus HB27